Protein AF-V4P2H9-F1 (afdb_monomer)

Nearest PDB structures (foldseek):
  3zcj-assembly2_B  TM=3.020E-01  e=4.595E+00  Helicobacter pylori 26695
  3zcj-assembly4_D  TM=3.492E-01  e=8.710E+00  Helicobacter pylori 26695

pLDDT: mean 81.62, std 15.57, range [45.75, 98.0]

Sequence (150 aa):
MFRKSLLTLSALALFAQPAFAADFNEASTAVWLARTESLVNAVGSDDVTVDNIGSRLKGACKGLTGDIVKYGGHMPDWAKQGQQYFCAAGDDIAARYKNKIICKDLKLAQKALRKADPAKDPQAVADAAGVLLEVTNVMIEGISEADRSC

Radius of gyration: 21.08 Å; Cα contacts (8 Å, |Δi|>4): 162; chains: 1; bounding box: 45×38×81 Å

Foldseek 3Di:
DDDDDDDDPPPDDPPPLPPQVQLDDPQLVVLLLVLLVQQLCLQPDPPDDPVCSLVSLVVSCVLLDDDDNDSPGGDDVLSSLLSNLQSVLSHPVVVCLVVVVNLVSLVSSLVSLVPQDVSRHPPSSNVSSVSSNVSSVVVNVVSCVVPVHD

Solvent-accessible surface area (backbone atoms only — not comparable to full-atom values): 8501 Å² total; per-residue (Å²): 139,90,80,90,79,84,83,82,80,79,78,75,79,77,76,76,67,79,82,63,81,44,46,52,42,76,53,18,45,54,48,49,50,56,44,49,51,42,48,46,55,29,67,71,41,95,82,56,42,91,87,46,34,43,61,37,32,48,60,50,29,62,62,56,69,72,99,73,62,83,44,77,55,56,62,50,66,42,65,56,44,18,56,33,24,42,39,54,26,29,51,59,34,74,64,26,56,78,66,51,46,29,46,55,26,32,53,50,11,42,63,23,31,70,66,60,39,64,90,68,40,61,58,70,57,27,53,50,31,52,53,52,37,50,55,41,48,53,53,46,50,56,48,24,72,75,67,76,62,103

Structure (mmCIF, N/CA/C/O backbone):
data_AF-V4P2H9-F1
#
_entry.id   AF-V4P2H9-F1
#
loop_
_atom_site.group_PDB
_atom_site.id
_atom_site.type_symbol
_atom_site.label_atom_id
_atom_site.label_alt_id
_atom_site.label_comp_id
_atom_site.label_asym_id
_atom_site.label_entity_id
_atom_site.label_seq_id
_atom_site.pdbx_PDB_ins_code
_atom_site.Cartn_x
_atom_site.Cartn_y
_atom_site.Cartn_z
_atom_site.occupancy
_atom_site.B_iso_or_equiv
_atom_site.auth_seq_id
_atom_site.auth_comp_id
_atom_site.auth_asym_id
_atom_site.auth_atom_id
_atom_site.pdbx_PDB_model_num
ATOM 1 N N . MET A 1 1 ? 23.432 20.346 -63.152 1.00 47.81 1 MET A N 1
ATOM 2 C CA . MET A 1 1 ? 24.152 21.038 -62.060 1.00 47.81 1 MET A CA 1
ATOM 3 C C . MET A 1 1 ? 23.622 20.508 -60.736 1.00 47.81 1 MET A C 1
ATOM 5 O O . MET A 1 1 ? 22.450 20.692 -60.448 1.00 47.81 1 MET A O 1
ATOM 9 N N . PHE A 1 2 ? 24.448 19.770 -59.993 1.00 45.75 2 PHE A N 1
ATOM 10 C CA . PHE A 1 2 ? 24.108 19.195 -58.689 1.00 45.75 2 PHE A CA 1
ATOM 11 C C . PHE A 1 2 ? 24.315 20.241 -57.588 1.00 45.75 2 PHE A C 1
ATOM 13 O O . PHE A 1 2 ? 25.389 20.837 -57.520 1.00 45.75 2 PHE A O 1
ATOM 20 N N . ARG A 1 3 ? 23.348 20.415 -56.682 1.00 47.19 3 ARG A N 1
ATOM 21 C CA . ARG A 1 3 ? 23.593 21.064 -55.387 1.00 47.19 3 ARG A CA 1
ATOM 22 C C . ARG A 1 3 ? 23.019 20.202 -54.268 1.00 47.19 3 ARG A C 1
ATOM 24 O O . ARG A 1 3 ? 21.815 20.125 -54.068 1.00 47.19 3 ARG A O 1
ATOM 31 N N . LYS A 1 4 ? 23.945 19.514 -53.600 1.00 48.78 4 LYS A N 1
ATOM 32 C CA . LYS A 1 4 ? 23.782 18.837 -52.316 1.00 48.78 4 LYS A CA 1
ATOM 33 C C . LYS A 1 4 ? 23.602 19.912 -51.241 1.00 48.78 4 LYS A C 1
ATOM 35 O O . LYS A 1 4 ? 24.470 20.775 -51.134 1.00 48.78 4 LYS A O 1
ATOM 40 N N . SER A 1 5 ? 22.544 19.829 -50.443 1.00 53.88 5 SER A N 1
ATOM 41 C CA . SER A 1 5 ? 22.451 20.547 -49.168 1.00 53.88 5 SER A CA 1
ATOM 42 C C . SER A 1 5 ? 22.297 19.531 -48.044 1.00 53.88 5 SER A C 1
ATOM 44 O O . SER A 1 5 ? 21.531 18.576 -48.149 1.00 53.88 5 SER A O 1
ATOM 46 N N . LEU A 1 6 ? 23.149 19.715 -47.043 1.00 55.16 6 LEU A N 1
ATOM 47 C CA . LEU A 1 6 ? 23.530 18.773 -46.003 1.00 55.16 6 LEU A CA 1
ATOM 48 C C . LEU A 1 6 ? 22.414 18.523 -44.983 1.00 55.16 6 LEU A C 1
ATOM 50 O O . LEU A 1 6 ? 21.751 19.446 -44.522 1.00 55.16 6 LEU A O 1
ATOM 54 N N . LEU A 1 7 ? 22.281 17.248 -44.620 1.00 48.47 7 LEU A N 1
ATOM 55 C CA . LEU A 1 7 ? 21.552 16.737 -43.466 1.00 48.47 7 LEU A CA 1
ATOM 56 C C . LEU A 1 7 ? 22.181 17.268 -42.172 1.00 48.47 7 LEU A C 1
ATOM 58 O O . LEU A 1 7 ? 23.328 16.942 -41.864 1.00 48.47 7 LEU A O 1
ATOM 62 N N . THR A 1 8 ? 21.421 18.026 -41.388 1.00 56.22 8 THR A N 1
ATOM 63 C CA . THR A 1 8 ? 21.755 18.304 -39.989 1.00 56.22 8 THR A CA 1
ATOM 64 C C . THR A 1 8 ? 21.223 17.143 -39.148 1.00 56.22 8 THR A C 1
ATOM 66 O O . THR A 1 8 ? 20.037 17.096 -38.829 1.00 56.22 8 THR A O 1
ATOM 69 N N . LEU A 1 9 ? 22.079 16.167 -38.828 1.00 49.81 9 LEU A N 1
ATOM 70 C CA . LEU A 1 9 ? 21.778 15.164 -37.804 1.00 49.81 9 LEU A CA 1
ATOM 71 C C . LEU A 1 9 ? 21.809 15.857 -36.435 1.00 49.81 9 LEU A C 1
ATOM 73 O O . LEU A 1 9 ? 22.878 16.138 -35.895 1.00 49.81 9 LEU A O 1
ATOM 77 N N . SER A 1 10 ? 20.638 16.125 -35.863 1.00 57.09 10 SER A N 1
ATOM 78 C CA . SER A 1 10 ? 20.516 16.398 -34.433 1.00 57.09 10 SER A CA 1
ATOM 79 C C . SER A 1 10 ? 20.827 15.109 -33.675 1.00 57.09 10 SER A C 1
ATOM 81 O O . SER A 1 10 ? 20.018 14.184 -33.641 1.00 57.09 10 SER A O 1
ATOM 83 N N . ALA A 1 11 ? 22.022 15.037 -33.091 1.00 55.94 11 ALA A N 1
ATOM 84 C CA . ALA A 1 11 ? 22.370 14.015 -32.119 1.00 55.94 11 ALA A CA 1
ATOM 85 C C . ALA A 1 11 ? 21.478 14.204 -30.881 1.00 55.94 11 ALA A C 1
ATOM 87 O O . ALA A 1 11 ? 21.725 15.087 -30.060 1.00 55.94 11 ALA A O 1
ATOM 88 N N . LEU A 1 12 ? 20.412 13.404 -30.768 1.00 54.25 12 LEU A N 1
ATOM 89 C CA . LEU A 1 12 ? 19.705 13.236 -29.505 1.00 54.25 12 LEU A CA 1
ATOM 90 C C . LEU A 1 12 ? 20.710 12.691 -28.491 1.00 54.25 12 LEU A C 1
ATOM 92 O O . LEU A 1 12 ? 21.263 11.605 -28.668 1.00 54.25 12 LEU A O 1
ATOM 96 N N . ALA A 1 13 ? 20.958 13.480 -27.450 1.00 50.41 13 ALA A N 1
ATOM 97 C CA . ALA A 1 13 ? 21.712 13.064 -26.288 1.00 50.41 13 ALA A CA 1
ATOM 98 C C . ALA A 1 13 ? 21.062 11.799 -25.713 1.00 50.41 13 ALA A C 1
ATOM 100 O O . ALA A 1 13 ? 19.980 11.844 -25.129 1.00 50.41 13 ALA A O 1
ATOM 101 N N . LEU A 1 14 ? 21.738 10.664 -25.894 1.00 47.75 14 LEU A N 1
ATOM 102 C CA . LEU A 1 14 ? 21.557 9.484 -25.067 1.00 47.75 14 LEU A CA 1
ATOM 103 C C . LEU A 1 14 ? 21.959 9.898 -23.651 1.00 47.75 14 LEU A C 1
ATOM 105 O O . LEU A 1 14 ? 23.128 9.811 -23.277 1.00 47.75 14 LEU A O 1
ATOM 109 N N . PHE A 1 15 ? 21.000 10.384 -22.865 1.00 51.84 15 PHE A N 1
ATOM 110 C CA . PHE A 1 15 ? 21.116 10.294 -21.421 1.00 51.84 15 PHE A CA 1
ATOM 111 C C . PHE A 1 15 ? 21.172 8.801 -21.119 1.00 51.84 15 PHE A C 1
ATOM 113 O O . PHE A 1 15 ? 20.147 8.126 -21.051 1.00 51.84 15 PHE A O 1
ATOM 120 N N . ALA A 1 16 ? 22.391 8.273 -21.015 1.00 51.47 16 ALA A N 1
ATOM 121 C CA . ALA A 1 16 ? 22.649 7.028 -20.328 1.00 51.47 16 ALA A CA 1
ATOM 122 C C . ALA A 1 16 ? 22.199 7.259 -18.886 1.00 51.47 16 ALA A C 1
ATOM 124 O O . ALA A 1 16 ? 22.965 7.730 -18.045 1.00 51.47 16 ALA A O 1
ATOM 125 N N . GLN A 1 17 ? 20.911 7.024 -18.629 1.00 54.84 17 GLN A N 1
ATOM 126 C CA . GLN A 1 17 ? 20.421 6.880 -17.274 1.00 54.84 17 GLN A CA 1
ATOM 127 C C . GLN A 1 17 ? 21.310 5.808 -16.644 1.00 54.84 17 GLN A C 1
ATOM 129 O O . GLN A 1 17 ? 21.534 4.772 -17.285 1.00 54.84 17 GLN A O 1
ATOM 134 N N . PRO A 1 18 ? 21.893 6.061 -15.459 1.00 48.66 18 PRO A N 1
ATOM 135 C CA . PRO A 1 18 ? 22.625 5.025 -14.767 1.00 48.66 18 PRO A CA 1
ATOM 136 C C . PRO A 1 18 ? 21.685 3.831 -14.712 1.00 48.66 18 PRO A C 1
ATOM 138 O O . PRO A 1 18 ? 20.541 3.968 -14.275 1.00 48.66 18 PRO A O 1
ATOM 141 N N . ALA A 1 19 ? 22.148 2.687 -15.205 1.00 50.06 19 ALA A N 1
ATOM 142 C CA . ALA A 1 19 ? 21.509 1.417 -14.938 1.00 50.06 19 ALA A CA 1
ATOM 143 C C . ALA A 1 19 ? 21.689 1.149 -13.438 1.00 50.06 19 ALA A C 1
ATOM 145 O O . ALA A 1 19 ? 22.492 0.315 -13.024 1.00 50.06 19 ALA A O 1
ATOM 146 N N . PHE A 1 20 ? 20.993 1.923 -12.603 1.00 50.88 20 PHE A N 1
ATOM 147 C CA . PHE A 1 20 ? 20.623 1.475 -11.284 1.00 50.88 20 PHE A CA 1
ATOM 148 C C . PHE A 1 20 ? 19.959 0.134 -11.545 1.00 50.88 20 PHE A C 1
ATOM 150 O O . PHE A 1 20 ? 19.049 0.045 -12.372 1.00 50.88 20 PHE A O 1
ATOM 157 N N . ALA A 1 21 ? 20.503 -0.922 -10.945 1.00 51.34 21 ALA A N 1
ATOM 158 C CA . ALA A 1 21 ? 19.814 -2.191 -10.865 1.00 51.34 21 ALA A CA 1
ATOM 159 C C . ALA A 1 21 ? 18.498 -1.882 -10.154 1.00 51.34 21 ALA A C 1
ATOM 161 O O . ALA A 1 21 ? 18.458 -1.806 -8.930 1.00 51.34 21 ALA A O 1
ATOM 162 N N . ALA A 1 22 ? 17.475 -1.536 -10.932 1.00 60.31 22 ALA A N 1
ATOM 163 C CA . ALA A 1 22 ? 16.185 -1.187 -10.404 1.00 60.31 22 ALA A CA 1
ATOM 164 C C . ALA A 1 22 ? 15.733 -2.441 -9.669 1.00 60.31 22 ALA A C 1
ATOM 166 O O . ALA A 1 22 ? 15.635 -3.517 -10.264 1.00 60.31 22 ALA A O 1
ATOM 167 N N . ASP A 1 23 ? 15.514 -2.318 -8.360 1.00 76.50 23 ASP A N 1
ATOM 168 C CA . ASP A 1 23 ? 15.001 -3.432 -7.567 1.00 76.50 23 ASP A CA 1
ATOM 169 C C . ASP A 1 23 ? 13.668 -3.926 -8.149 1.00 76.50 23 ASP A C 1
ATOM 171 O O . ASP A 1 23 ? 13.277 -5.056 -7.896 1.00 76.50 23 ASP A O 1
ATOM 175 N N . PHE A 1 24 ? 13.006 -3.104 -8.968 1.00 85.25 24 PHE A N 1
ATOM 1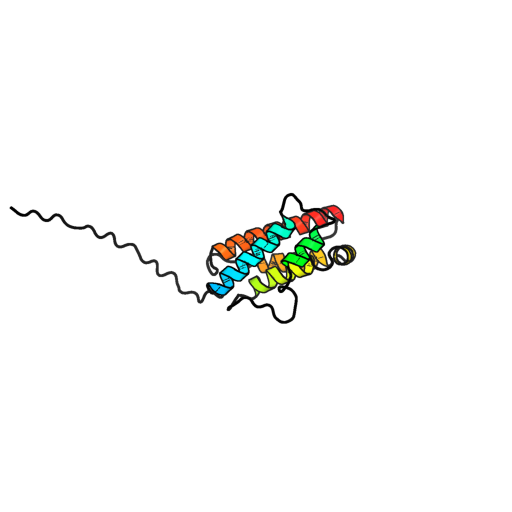76 C CA . PHE A 1 24 ? 11.935 -3.475 -9.875 1.00 85.25 24 PHE A CA 1
ATOM 177 C C . PHE A 1 24 ? 12.435 -3.885 -11.268 1.00 85.25 24 PHE A C 1
ATOM 179 O O . PHE A 1 24 ? 13.113 -3.120 -11.951 1.00 85.25 24 PHE A O 1
ATOM 186 N N . ASN A 1 25 ? 11.984 -5.046 -11.744 1.00 87.56 25 ASN A N 1
ATOM 187 C CA . ASN A 1 25 ? 12.011 -5.384 -13.166 1.00 87.56 25 ASN A CA 1
ATOM 188 C C . ASN A 1 25 ? 10.620 -5.160 -13.787 1.00 87.56 25 ASN A C 1
ATOM 190 O O . ASN A 1 25 ? 9.648 -4.932 -13.073 1.00 87.56 25 ASN A O 1
ATOM 194 N N . GLU A 1 26 ? 10.505 -5.261 -15.113 1.00 87.12 26 GLU A N 1
ATOM 195 C CA . GLU A 1 26 ? 9.240 -5.017 -15.827 1.00 87.12 26 GLU A CA 1
ATOM 196 C C . GLU A 1 26 ? 8.064 -5.840 -15.264 1.00 87.12 26 GLU A C 1
ATOM 198 O O . GLU A 1 26 ? 6.977 -5.310 -15.027 1.00 87.12 26 GLU A O 1
ATOM 203 N N . ALA A 1 27 ? 8.299 -7.122 -14.962 1.00 88.56 27 ALA A N 1
ATOM 204 C CA . ALA A 1 27 ? 7.281 -8.010 -14.412 1.00 88.56 27 ALA A CA 1
ATOM 205 C C . ALA A 1 27 ? 6.839 -7.593 -12.998 1.00 88.56 27 ALA A C 1
ATOM 207 O O . ALA A 1 27 ? 5.639 -7.549 -12.717 1.00 88.56 27 ALA A O 1
ATOM 208 N N . SER A 1 28 ? 7.779 -7.261 -12.107 1.00 89.50 28 SER A N 1
ATOM 209 C CA . SER A 1 28 ? 7.451 -6.841 -10.744 1.00 89.50 28 SER A CA 1
ATOM 210 C C . SER A 1 28 ? 6.855 -5.442 -10.685 1.00 89.50 28 SER A C 1
ATOM 212 O O . SER A 1 28 ? 5.974 -5.210 -9.857 1.00 89.50 28 SER A O 1
ATOM 214 N N . THR A 1 29 ? 7.234 -4.547 -11.601 1.00 91.12 29 THR A N 1
ATOM 215 C CA . THR A 1 29 ? 6.562 -3.259 -11.811 1.00 91.12 29 THR A CA 1
ATOM 216 C C . THR A 1 29 ? 5.100 -3.471 -12.181 1.00 91.12 29 THR A C 1
ATOM 218 O O . THR A 1 29 ? 4.224 -2.953 -11.491 1.00 91.12 29 THR A O 1
ATOM 221 N N . ALA A 1 30 ? 4.815 -4.268 -13.216 1.00 91.56 30 ALA A N 1
ATOM 222 C CA . ALA A 1 30 ? 3.446 -4.500 -13.675 1.00 91.56 30 ALA A CA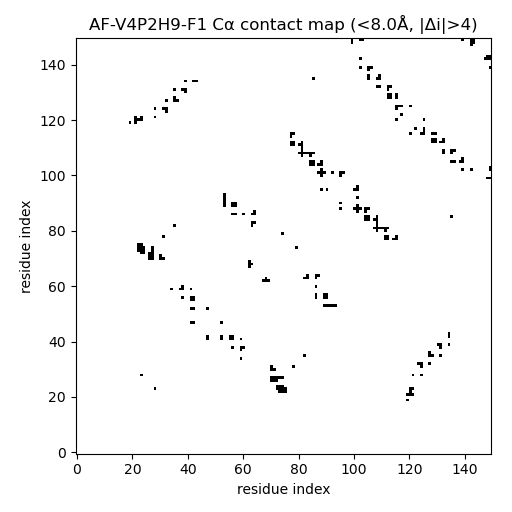 1
ATOM 223 C C . ALA A 1 30 ? 2.563 -5.118 -12.577 1.00 91.56 30 ALA A C 1
ATOM 225 O O . ALA A 1 30 ? 1.449 -4.653 -12.334 1.00 91.56 30 ALA A O 1
ATOM 226 N N . VAL A 1 31 ? 3.078 -6.127 -11.863 1.00 91.62 31 VAL A N 1
ATOM 227 C CA . VAL A 1 31 ? 2.346 -6.769 -10.760 1.00 91.62 31 VAL A CA 1
ATOM 228 C C . VAL A 1 31 ? 2.096 -5.794 -9.611 1.00 91.62 31 VAL A C 1
ATOM 230 O O . VAL A 1 31 ? 1.004 -5.790 -9.043 1.00 91.62 31 VAL A O 1
ATOM 233 N N . TRP A 1 32 ? 3.088 -4.981 -9.246 1.00 92.94 32 TRP A N 1
ATOM 234 C CA . TRP A 1 32 ? 2.934 -4.025 -8.157 1.00 92.94 32 TRP A CA 1
ATOM 235 C C . TRP A 1 32 ? 1.905 -2.947 -8.494 1.00 92.94 32 TRP A C 1
ATOM 237 O O . TRP A 1 32 ? 1.016 -2.704 -7.681 1.00 92.94 32 TRP A O 1
ATOM 247 N N . LEU A 1 33 ? 1.973 -2.375 -9.701 1.00 95.12 33 LEU A N 1
ATOM 248 C CA . LEU A 1 33 ? 1.033 -1.358 -10.177 1.00 95.12 33 LEU A CA 1
ATOM 249 C C . LEU A 1 33 ? -0.404 -1.880 -10.212 1.00 95.12 33 LEU A C 1
ATOM 251 O O . LEU A 1 33 ? -1.277 -1.263 -9.611 1.00 95.12 33 LEU A O 1
ATOM 255 N N . ALA A 1 34 ? -0.636 -3.047 -10.822 1.00 94.00 34 ALA A N 1
ATOM 256 C CA . ALA A 1 34 ? -1.971 -3.644 -10.903 1.00 94.00 34 ALA A CA 1
ATOM 257 C C . ALA A 1 34 ? -2.578 -3.904 -9.513 1.00 94.00 34 ALA A C 1
ATOM 259 O O . ALA A 1 34 ? -3.776 -3.731 -9.288 1.00 94.00 34 ALA A O 1
ATOM 260 N N . ARG A 1 35 ? -1.745 -4.302 -8.546 1.00 92.94 35 ARG A N 1
ATOM 261 C CA . ARG A 1 35 ? -2.181 -4.489 -7.158 1.00 92.94 35 ARG A CA 1
ATOM 262 C C . ARG A 1 35 ? -2.479 -3.169 -6.472 1.00 92.94 35 ARG A C 1
ATOM 264 O O . ARG A 1 35 ? -3.513 -3.062 -5.824 1.00 92.94 35 ARG A O 1
ATOM 271 N N . THR A 1 36 ? -1.610 -2.174 -6.621 1.00 96.12 36 THR A N 1
ATOM 272 C CA . THR A 1 36 ? -1.833 -0.842 -6.055 1.00 96.12 36 THR A CA 1
ATOM 273 C C . THR A 1 36 ? -3.124 -0.233 -6.595 1.00 96.12 36 THR A C 1
ATOM 275 O O . THR A 1 36 ? -3.937 0.236 -5.807 1.00 96.12 36 THR A O 1
ATOM 278 N N . GLU A 1 37 ? -3.371 -0.330 -7.900 1.00 95.69 37 GLU A N 1
ATOM 279 C CA . GLU A 1 37 ? -4.629 0.096 -8.518 1.00 95.69 37 GLU A CA 1
ATOM 280 C C . GLU A 1 37 ? -5.836 -0.641 -7.919 1.00 95.69 37 GLU A C 1
ATOM 282 O O . GLU A 1 37 ? -6.806 -0.010 -7.504 1.00 95.69 37 GLU A O 1
ATOM 287 N N . SER A 1 38 ? -5.765 -1.971 -7.786 1.00 94.50 38 SER A N 1
ATOM 288 C CA . SER A 1 38 ? -6.838 -2.748 -7.154 1.00 94.50 38 SER A CA 1
ATOM 289 C C . SER A 1 38 ? -7.097 -2.339 -5.699 1.00 94.50 38 SER A C 1
ATOM 291 O O . SER A 1 38 ? -8.249 -2.376 -5.269 1.00 94.50 38 SER A O 1
ATOM 293 N N . LEU A 1 39 ? -6.059 -1.985 -4.935 1.00 95.25 39 LEU A N 1
ATOM 294 C CA . LEU A 1 39 ? -6.189 -1.522 -3.549 1.00 95.25 39 LEU A CA 1
ATOM 295 C C . LEU A 1 39 ? -6.820 -0.131 -3.483 1.00 95.25 39 LEU A C 1
ATOM 297 O O . LEU A 1 39 ? -7.731 0.086 -2.687 1.00 95.25 39 LEU A O 1
ATOM 301 N N . VAL A 1 40 ? -6.385 0.788 -4.346 1.00 95.31 40 VAL A N 1
ATOM 302 C CA . VAL A 1 40 ? -6.957 2.136 -4.452 1.00 95.31 40 VAL A CA 1
ATOM 303 C C . VAL A 1 40 ? -8.437 2.054 -4.831 1.00 95.31 40 VAL A C 1
ATOM 305 O O . VAL A 1 40 ? -9.271 2.637 -4.146 1.00 95.31 40 VAL A O 1
ATOM 308 N N . ASN A 1 41 ? -8.796 1.241 -5.827 1.00 93.75 41 ASN A N 1
ATOM 309 C CA . ASN A 1 41 ? -10.188 1.046 -6.254 1.00 93.75 41 ASN A CA 1
ATOM 310 C C . ASN A 1 41 ? -11.063 0.343 -5.200 1.00 93.75 41 ASN A C 1
ATOM 312 O O . ASN A 1 41 ? -12.289 0.473 -5.212 1.00 93.75 41 ASN A O 1
ATOM 316 N N . ALA A 1 42 ? -10.462 -0.416 -4.280 1.00 92.19 42 ALA A N 1
ATOM 317 C CA . ALA A 1 42 ? -11.200 -1.030 -3.181 1.00 92.19 42 ALA A CA 1
ATOM 318 C C . ALA A 1 42 ? -11.667 -0.001 -2.138 1.00 92.19 42 ALA A C 1
ATOM 320 O O . ALA A 1 42 ? -12.662 -0.266 -1.463 1.00 92.19 42 ALA A O 1
ATOM 321 N N . VAL A 1 43 ? -10.976 1.141 -2.026 1.00 90.12 43 VAL A N 1
ATOM 322 C CA . VAL A 1 43 ? -11.235 2.188 -1.019 1.00 90.12 43 VAL A CA 1
ATOM 32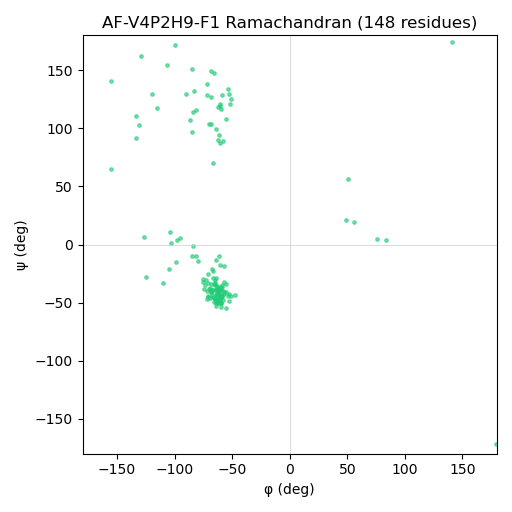3 C C . VAL A 1 43 ? -11.826 3.466 -1.618 1.00 90.12 43 VAL A C 1
ATOM 325 O O . VAL A 1 43 ? -12.623 4.121 -0.958 1.00 90.12 43 VAL A O 1
ATOM 328 N N . GLY A 1 44 ? -11.452 3.826 -2.846 1.00 85.62 44 GLY A N 1
ATOM 329 C CA . GLY A 1 44 ? -11.750 5.128 -3.449 1.00 85.62 44 GLY A CA 1
ATOM 330 C C . GLY A 1 44 ? -12.868 5.152 -4.492 1.00 85.62 44 GLY A C 1
ATOM 331 O O . GLY A 1 44 ? -12.987 6.150 -5.193 1.00 85.62 44 GLY A O 1
ATOM 332 N N . SER A 1 45 ? -13.650 4.082 -4.659 1.00 82.06 45 SER A N 1
ATOM 333 C CA . SER A 1 45 ? -14.775 4.089 -5.603 1.00 82.06 45 SER A CA 1
ATOM 334 C C . SER A 1 45 ? -16.049 4.679 -4.987 1.00 82.06 45 SER A C 1
ATOM 336 O O . SER A 1 45 ? -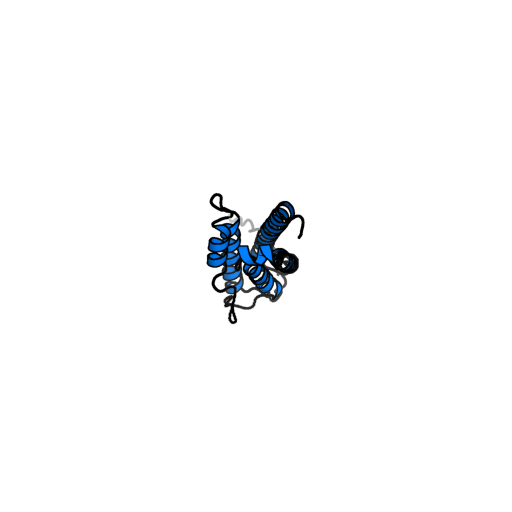16.286 4.556 -3.787 1.00 82.06 45 SER A O 1
ATOM 338 N N . ASP A 1 46 ? -16.904 5.278 -5.821 1.00 83.38 46 ASP A N 1
ATOM 339 C CA . ASP A 1 46 ? -18.136 5.966 -5.386 1.00 83.38 46 ASP A CA 1
ATOM 340 C C . ASP A 1 46 ? -19.144 5.051 -4.660 1.00 83.38 46 ASP A C 1
ATOM 342 O O . ASP A 1 46 ? -20.053 5.523 -3.980 1.00 83.38 46 ASP A O 1
ATOM 346 N N . ASP A 1 47 ? -19.000 3.732 -4.803 1.00 84.56 47 ASP A N 1
ATOM 347 C CA . ASP A 1 47 ? -19.838 2.712 -4.174 1.00 84.56 47 ASP A CA 1
ATOM 348 C C . ASP A 1 47 ? -19.263 2.162 -2.854 1.00 84.56 47 ASP A C 1
ATOM 350 O O . ASP A 1 47 ? -19.818 1.208 -2.297 1.00 84.56 47 ASP A O 1
ATOM 354 N N . VAL A 1 48 ? -18.154 2.710 -2.342 1.00 84.69 48 VAL A N 1
ATOM 355 C CA . VAL A 1 48 ? -17.587 2.283 -1.053 1.00 84.69 48 VAL A CA 1
ATOM 356 C C . VAL A 1 48 ? -18.462 2.754 0.103 1.00 84.69 48 VAL A C 1
ATOM 358 O O . VAL A 1 48 ? -18.788 3.929 0.248 1.00 84.69 48 VAL A O 1
ATOM 361 N N . THR A 1 49 ? -18.805 1.813 0.977 1.00 82.81 49 THR A N 1
ATOM 362 C CA . THR A 1 49 ? -19.535 2.052 2.221 1.00 82.81 49 THR A CA 1
ATOM 363 C C . THR A 1 49 ? -18.805 1.399 3.390 1.00 82.81 49 THR A C 1
ATOM 365 O O . THR A 1 49 ? -17.990 0.490 3.213 1.00 82.81 49 THR A O 1
ATOM 368 N N . VAL A 1 50 ? -19.136 1.817 4.615 1.00 77.19 50 VAL A N 1
ATOM 369 C CA . VAL A 1 50 ? -18.620 1.184 5.844 1.00 77.19 50 VAL A CA 1
ATOM 370 C C . VAL A 1 50 ? -18.925 -0.321 5.869 1.00 77.19 50 VAL A C 1
ATOM 372 O O . VAL A 1 50 ? -18.104 -1.111 6.333 1.00 77.19 50 VAL A O 1
ATOM 375 N N . ASP A 1 51 ? -20.064 -0.728 5.308 1.00 80.56 51 ASP A N 1
ATOM 376 C CA . ASP A 1 51 ? -20.505 -2.123 5.306 1.00 80.56 51 ASP A CA 1
ATOM 377 C C . ASP A 1 51 ? -19.744 -2.993 4.296 1.00 80.56 51 ASP A C 1
ATOM 379 O O . ASP A 1 51 ? -19.580 -4.195 4.515 1.00 80.56 51 ASP A O 1
ATOM 383 N N . ASN A 1 52 ? -19.267 -2.415 3.185 1.00 86.50 52 ASN A N 1
ATOM 384 C CA . ASN A 1 52 ? -18.640 -3.186 2.111 1.00 86.50 52 ASN A CA 1
ATOM 385 C C . ASN A 1 52 ? -17.108 -3.070 2.060 1.00 86.50 52 ASN A C 1
ATOM 387 O O . ASN A 1 52 ? -16.470 -3.991 1.536 1.00 86.50 52 ASN A O 1
ATOM 391 N N . ILE A 1 53 ? -16.507 -2.023 2.641 1.00 85.44 53 ILE A N 1
ATOM 392 C CA . ILE A 1 53 ? -15.070 -1.730 2.516 1.00 85.44 53 ILE A CA 1
ATOM 393 C C . ILE A 1 53 ? -14.186 -2.904 2.953 1.00 85.44 53 ILE A C 1
ATOM 395 O O . ILE A 1 53 ? -13.233 -3.255 2.259 1.00 85.44 53 ILE A O 1
ATOM 399 N N . GLY A 1 54 ? -14.547 -3.596 4.039 1.00 86.12 54 GLY A N 1
ATOM 400 C CA . GLY A 1 54 ? -13.813 -4.776 4.505 1.00 86.12 54 GLY A CA 1
ATOM 401 C C . GLY A 1 54 ? -13.834 -5.931 3.502 1.00 86.12 54 GLY A C 1
ATOM 402 O O . GLY A 1 54 ? -12.812 -6.573 3.268 1.00 86.12 54 GLY A O 1
ATOM 403 N N . SER A 1 55 ? -14.974 -6.179 2.851 1.00 87.94 55 SER A N 1
ATOM 404 C CA . SER A 1 55 ? -15.089 -7.230 1.829 1.00 87.94 55 SER A CA 1
ATOM 405 C C . SER A 1 55 ? -14.318 -6.888 0.549 1.00 87.94 55 SER A C 1
ATOM 407 O O . SER A 1 55 ? -13.661 -7.761 -0.023 1.00 87.94 55 SER A O 1
ATOM 409 N N . ARG A 1 56 ? -14.329 -5.610 0.145 1.00 90.38 56 ARG A N 1
ATOM 410 C CA . ARG A 1 56 ? -13.592 -5.100 -1.019 1.00 90.38 56 ARG A CA 1
ATOM 411 C C . ARG A 1 56 ? -12.089 -5.205 -0.801 1.00 90.38 56 ARG A C 1
ATOM 413 O O . ARG A 1 56 ? -11.392 -5.792 -1.628 1.00 90.38 56 ARG A O 1
ATOM 420 N N . LEU A 1 57 ? -11.605 -4.724 0.347 1.00 90.12 57 LEU A N 1
ATOM 421 C CA . LEU A 1 57 ? -10.198 -4.826 0.726 1.00 90.12 57 LEU A CA 1
ATOM 422 C C . LEU A 1 57 ? -9.754 -6.281 0.845 1.00 90.12 57 LEU A C 1
ATOM 424 O O . LEU A 1 57 ? -8.715 -6.636 0.302 1.00 90.12 57 LEU A O 1
ATOM 428 N N . LYS A 1 58 ? -10.565 -7.161 1.443 1.00 88.38 58 LYS A N 1
ATOM 429 C CA . LYS A 1 58 ? -10.269 -8.601 1.482 1.00 88.38 58 LYS A CA 1
ATOM 430 C C . LYS A 1 58 ? -10.107 -9.205 0.082 1.00 88.38 58 LYS A C 1
ATOM 432 O O . LYS A 1 58 ? -9.227 -10.040 -0.121 1.00 88.38 58 LYS A O 1
ATOM 437 N N . GLY A 1 59 ? -10.935 -8.788 -0.877 1.00 89.06 59 GLY A N 1
ATOM 438 C CA . GLY A 1 59 ? -10.819 -9.186 -2.280 1.00 89.06 59 GLY A CA 1
ATOM 439 C C . GLY A 1 59 ? -9.518 -8.700 -2.922 1.00 89.06 59 GLY A C 1
ATOM 440 O O . GLY A 1 59 ? -8.759 -9.513 -3.451 1.00 89.06 59 GLY A O 1
ATOM 441 N N . ALA A 1 60 ? -9.232 -7.400 -2.816 1.00 91.69 60 ALA A N 1
ATOM 442 C CA . ALA A 1 60 ? -8.031 -6.776 -3.380 1.00 91.69 60 ALA A CA 1
ATOM 443 C C . ALA A 1 60 ? -6.725 -7.279 -2.732 1.00 91.69 60 ALA A C 1
ATOM 445 O O . ALA A 1 60 ? -5.691 -7.382 -3.388 1.00 91.69 60 ALA A O 1
ATOM 446 N N . CYS A 1 61 ? -6.777 -7.660 -1.456 1.00 90.94 61 CYS A N 1
ATOM 447 C CA . CYS A 1 61 ? -5.642 -8.172 -0.693 1.00 90.94 61 CYS A CA 1
ATOM 448 C C . CYS A 1 61 ? -5.382 -9.670 -0.865 1.00 90.94 61 CYS A C 1
ATOM 450 O O . CYS A 1 61 ? -4.431 -10.211 -0.289 1.00 90.94 61 CYS A O 1
ATOM 452 N N . LYS A 1 62 ? -6.196 -10.376 -1.656 1.00 85.94 62 LYS A N 1
ATOM 453 C CA . LYS A 1 62 ? -5.999 -11.806 -1.890 1.00 85.94 62 LYS A CA 1
ATOM 454 C C . LYS A 1 62 ? -4.632 -12.059 -2.535 1.00 85.94 62 LYS A C 1
ATOM 456 O O . LYS A 1 62 ? -4.339 -11.581 -3.626 1.00 85.94 62 LYS A O 1
ATOM 461 N N . GLY A 1 63 ? -3.802 -12.859 -1.866 1.00 76.69 63 GLY A N 1
ATOM 462 C CA . GLY A 1 63 ? -2.445 -13.178 -2.324 1.00 76.69 63 GLY A CA 1
ATOM 463 C C . GLY A 1 63 ? -1.384 -12.134 -1.962 1.00 76.69 63 GLY A C 1
ATOM 464 O O . GLY A 1 63 ? -0.230 -12.307 -2.350 1.00 76.69 63 GLY A O 1
ATOM 465 N N . LEU A 1 64 ? -1.752 -11.089 -1.212 1.00 77.38 64 LEU A N 1
ATOM 466 C CA . LEU A 1 64 ? -0.832 -10.145 -0.565 1.00 77.38 64 LEU A CA 1
ATOM 467 C C . LEU A 1 64 ? -0.597 -10.470 0.915 1.00 77.38 64 LEU A C 1
ATOM 469 O O . LEU A 1 64 ? 0.369 -9.991 1.506 1.00 77.38 64 LEU A O 1
ATOM 473 N N . THR A 1 65 ? -1.443 -11.318 1.495 1.00 64.88 65 THR A N 1
ATOM 474 C CA . THR A 1 65 ? -1.356 -11.805 2.871 1.00 64.88 65 THR A CA 1
ATOM 475 C C . THR A 1 65 ? -1.096 -13.323 2.853 1.00 64.88 65 THR A C 1
ATOM 477 O O . THR A 1 65 ? -1.872 -14.084 2.277 1.00 64.88 65 THR A O 1
ATOM 480 N N . GLY A 1 66 ? 0.046 -13.776 3.394 1.00 59.19 66 GLY A N 1
ATOM 481 C CA . GLY A 1 66 ? 0.456 -15.196 3.437 1.00 59.19 66 GLY A CA 1
ATOM 482 C C . GLY A 1 66 ? 1.957 -15.444 3.200 1.00 59.19 66 GLY A C 1
ATOM 483 O O . GLY A 1 66 ? 2.695 -14.517 2.869 1.00 59.19 66 GLY A O 1
ATOM 484 N N . ASP A 1 67 ? 2.399 -16.703 3.342 1.00 51.75 67 ASP A N 1
ATOM 485 C CA . ASP A 1 67 ? 3.825 -17.104 3.328 1.00 51.75 67 ASP A CA 1
ATOM 486 C C . ASP A 1 67 ? 4.530 -16.931 1.972 1.00 51.75 67 ASP A C 1
ATOM 488 O O . ASP A 1 67 ? 5.757 -16.854 1.910 1.00 51.75 67 ASP A O 1
ATOM 492 N N . ILE A 1 68 ? 3.781 -16.865 0.865 1.00 57.12 68 ILE A N 1
ATOM 493 C CA . ILE A 1 68 ? 4.356 -16.724 -0.479 1.00 57.12 68 ILE A CA 1
ATOM 494 C C . ILE A 1 68 ? 3.607 -15.645 -1.254 1.00 57.12 68 ILE A C 1
ATOM 496 O O . ILE A 1 68 ? 2.643 -15.918 -1.972 1.00 57.12 68 ILE A O 1
ATOM 500 N N . VAL A 1 69 ? 4.102 -14.410 -1.174 1.00 63.78 69 VAL A N 1
ATOM 501 C CA . VAL A 1 69 ? 3.667 -13.344 -2.078 1.00 63.78 69 VAL A CA 1
ATOM 502 C C . VAL A 1 69 ? 4.514 -13.387 -3.347 1.00 63.78 69 VAL A C 1
ATOM 504 O O . VAL A 1 69 ? 5.690 -13.025 -3.351 1.00 63.78 69 VAL A O 1
ATOM 507 N N . LYS A 1 70 ? 3.914 -13.835 -4.454 1.00 69.62 70 LYS A N 1
ATOM 508 C CA . LYS A 1 70 ? 4.575 -13.828 -5.765 1.00 69.62 70 LYS A CA 1
ATOM 509 C C . LYS A 1 70 ? 4.411 -12.458 -6.407 1.00 69.62 70 LYS A C 1
ATOM 511 O O . LYS A 1 70 ? 3.295 -12.074 -6.750 1.00 69.62 70 LYS A O 1
ATOM 516 N N . TYR A 1 71 ? 5.517 -11.745 -6.575 1.00 70.81 71 TYR A N 1
ATOM 517 C CA . TYR A 1 71 ? 5.566 -10.467 -7.288 1.00 70.81 71 TYR A CA 1
ATOM 518 C C . TYR A 1 71 ? 6.147 -10.585 -8.707 1.00 70.81 71 TYR A C 1
ATOM 520 O O . TYR A 1 71 ? 6.267 -9.586 -9.395 1.00 70.81 71 TYR A O 1
ATOM 528 N N . GLY A 1 72 ? 6.508 -11.791 -9.164 1.00 66.81 72 GLY A N 1
ATOM 529 C CA . GLY A 1 72 ? 7.006 -12.011 -10.531 1.00 66.81 72 GLY A CA 1
ATOM 530 C C . GLY A 1 72 ? 8.450 -11.555 -10.789 1.00 66.81 72 GLY A C 1
ATOM 531 O O . GLY A 1 72 ? 8.921 -11.666 -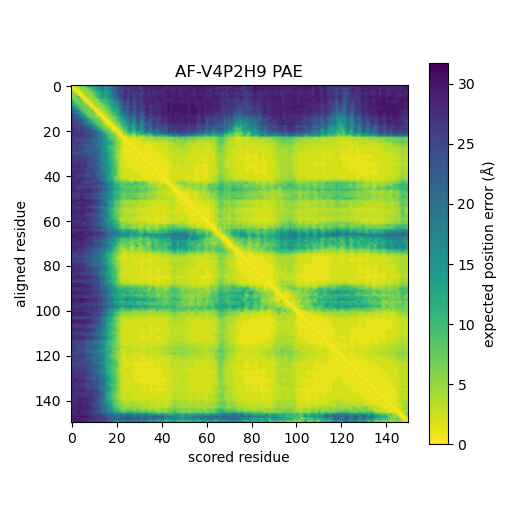11.914 1.00 66.81 72 GLY A O 1
ATOM 532 N N . GLY A 1 73 ? 9.174 -11.087 -9.769 1.00 76.88 73 GLY A N 1
ATOM 533 C CA . GLY A 1 73 ? 10.552 -10.620 -9.901 1.00 76.88 73 GLY A CA 1
ATOM 534 C C . GLY A 1 73 ? 11.132 -10.119 -8.582 1.00 76.88 73 GLY A C 1
ATOM 535 O O . GLY A 1 73 ? 10.513 -10.271 -7.523 1.00 76.88 73 GLY A O 1
ATOM 536 N N . HIS A 1 74 ? 12.317 -9.511 -8.660 1.00 81.00 74 HIS A N 1
ATOM 537 C CA . HIS A 1 74 ? 12.862 -8.733 -7.551 1.00 81.00 74 HIS A CA 1
ATOM 538 C C . HIS A 1 74 ? 11.982 -7.501 -7.307 1.00 81.00 74 HIS A C 1
ATOM 540 O O . HIS A 1 74 ? 11.332 -6.997 -8.222 1.00 81.00 74 HIS A O 1
ATOM 546 N N . MET A 1 75 ? 11.891 -7.089 -6.046 1.00 86.62 75 MET A N 1
ATOM 547 C CA . MET A 1 75 ? 11.149 -5.912 -5.605 1.00 86.62 75 MET A CA 1
ATOM 548 C C . MET A 1 75 ? 11.763 -5.445 -4.285 1.00 86.62 75 MET A C 1
ATOM 550 O O . MET A 1 75 ? 12.081 -6.310 -3.450 1.00 86.62 75 MET A O 1
ATOM 554 N N . PRO A 1 76 ? 11.895 -4.131 -4.050 1.00 89.75 76 PRO A N 1
ATOM 555 C CA . PRO A 1 76 ? 12.436 -3.635 -2.799 1.00 89.75 76 PRO A CA 1
ATOM 556 C C . PRO A 1 76 ? 11.471 -3.926 -1.646 1.00 89.75 76 PRO A C 1
ATOM 558 O O . PRO A 1 76 ? 10.247 -3.962 -1.807 1.00 89.75 76 PRO A O 1
ATOM 561 N N . ASP A 1 77 ? 12.011 -4.133 -0.447 1.00 91.31 77 ASP A N 1
ATOM 562 C CA . ASP A 1 77 ? 11.199 -4.548 0.702 1.00 91.31 77 ASP A CA 1
ATOM 563 C C . ASP A 1 77 ? 10.165 -3.506 1.117 1.00 91.31 77 ASP A C 1
ATOM 565 O O . ASP A 1 77 ? 9.099 -3.871 1.608 1.00 91.31 77 ASP A O 1
ATOM 569 N N . TRP A 1 78 ? 10.433 -2.220 0.876 1.00 94.25 78 TRP A N 1
ATOM 570 C CA . TRP A 1 78 ? 9.468 -1.160 1.156 1.00 94.25 78 TRP A CA 1
ATOM 571 C C . TRP A 1 78 ? 8.174 -1.344 0.354 1.00 94.25 78 TRP A C 1
ATOM 573 O O . TRP A 1 78 ? 7.089 -1.158 0.899 1.00 94.25 78 TRP A O 1
ATOM 583 N N . ALA A 1 79 ? 8.274 -1.775 -0.905 1.00 94.00 79 ALA A N 1
ATOM 584 C CA . ALA A 1 79 ? 7.131 -1.925 -1.796 1.00 94.00 79 ALA A CA 1
ATOM 585 C C . ALA A 1 79 ? 6.262 -3.122 -1.397 1.00 94.00 79 ALA A C 1
ATOM 587 O O . ALA A 1 79 ? 5.033 -3.015 -1.375 1.00 94.00 79 ALA A O 1
ATOM 588 N N . LYS A 1 80 ? 6.902 -4.232 -0.998 1.00 91.81 80 LYS A N 1
ATOM 589 C CA . LYS A 1 80 ? 6.215 -5.409 -0.442 1.00 91.81 80 LYS A CA 1
ATOM 590 C C . LYS A 1 80 ? 5.519 -5.059 0.872 1.00 91.81 80 LYS A C 1
ATOM 592 O O . LYS A 1 80 ? 4.336 -5.337 1.037 1.00 91.81 80 LYS A O 1
ATOM 597 N N . GLN A 1 81 ? 6.254 -4.422 1.785 1.00 93.25 81 GLN A N 1
ATOM 598 C CA . GLN A 1 81 ? 5.761 -4.049 3.109 1.00 93.25 81 GLN A CA 1
ATOM 599 C C . GLN A 1 81 ? 4.617 -3.038 3.030 1.00 93.25 81 GLN A C 1
ATOM 601 O O . GLN A 1 81 ? 3.656 -3.168 3.778 1.00 93.25 81 GLN A O 1
ATOM 606 N N . GLY A 1 82 ? 4.681 -2.068 2.114 1.00 94.94 82 GLY A N 1
ATOM 607 C CA . GLY A 1 82 ? 3.618 -1.082 1.911 1.00 94.94 82 GLY A CA 1
ATOM 608 C C . GLY A 1 82 ? 2.266 -1.741 1.642 1.00 94.94 82 GLY A C 1
ATOM 609 O O . GLY A 1 82 ? 1.318 -1.516 2.390 1.00 94.94 82 GLY A O 1
ATOM 610 N N . GLN A 1 83 ? 2.198 -2.625 0.639 1.00 94.50 83 GLN A N 1
ATOM 611 C CA . GLN A 1 83 ? 0.967 -3.357 0.312 1.00 94.50 83 GLN A CA 1
ATOM 612 C C . GLN A 1 83 ? 0.572 -4.357 1.411 1.00 94.50 83 GLN A C 1
ATOM 614 O O . GLN A 1 83 ? -0.607 -4.475 1.734 1.00 94.50 83 GLN A O 1
ATOM 619 N N . GLN A 1 84 ? 1.537 -5.048 2.029 1.00 92.56 84 GLN A N 1
ATOM 620 C CA . GLN A 1 84 ? 1.268 -6.005 3.110 1.00 92.56 84 GLN A CA 1
ATOM 621 C C . GLN A 1 84 ? 0.661 -5.344 4.348 1.00 92.56 84 GLN A C 1
ATOM 623 O O . GLN A 1 84 ? -0.338 -5.837 4.865 1.00 92.56 84 GLN A O 1
ATOM 628 N N . TYR A 1 85 ? 1.233 -4.237 4.824 1.00 93.81 85 TYR A N 1
ATOM 629 C CA . TYR A 1 85 ? 0.708 -3.517 5.983 1.00 93.81 85 TYR A CA 1
ATOM 630 C C . TYR A 1 85 ? -0.629 -2.846 5.677 1.00 93.81 85 TYR A C 1
ATOM 632 O O . TYR A 1 85 ? -1.528 -2.879 6.514 1.00 93.81 85 TYR A O 1
ATOM 640 N N . PHE A 1 86 ? -0.800 -2.314 4.464 1.00 94.31 86 PHE A N 1
ATOM 641 C CA . PHE A 1 86 ? -2.092 -1.792 4.028 1.00 94.31 86 PHE A CA 1
ATOM 642 C C . PHE A 1 86 ? -3.166 -2.888 4.059 1.00 94.31 86 PHE A C 1
ATOM 644 O O . PHE A 1 86 ? -4.242 -2.712 4.624 1.00 94.31 86 PHE A O 1
ATOM 651 N N . CYS A 1 87 ? -2.842 -4.072 3.541 1.00 92.19 87 CYS A N 1
ATOM 652 C CA . CYS A 1 87 ? -3.742 -5.215 3.585 1.00 92.19 87 CYS A CA 1
ATOM 653 C C . CYS A 1 87 ? -3.972 -5.769 4.990 1.00 92.19 87 CYS A C 1
ATOM 655 O O . CYS A 1 87 ? -5.078 -6.210 5.289 1.00 92.19 87 CYS A O 1
ATOM 657 N N . ALA A 1 88 ? -2.968 -5.721 5.866 1.00 89.50 88 ALA A N 1
ATOM 658 C CA . ALA A 1 88 ? -3.132 -6.085 7.268 1.00 89.50 88 ALA A CA 1
ATOM 659 C C . ALA A 1 88 ? -4.129 -5.154 7.971 1.00 89.50 88 ALA A C 1
ATOM 661 O O . ALA A 1 88 ? -4.950 -5.630 8.745 1.00 89.50 88 ALA A O 1
ATOM 662 N N . ALA A 1 89 ? -4.127 -3.856 7.653 1.00 87.31 89 ALA A N 1
ATOM 663 C CA . ALA A 1 89 ? -5.123 -2.922 8.172 1.00 87.31 89 ALA A CA 1
ATOM 664 C C . ALA A 1 89 ? -6.555 -3.254 7.704 1.00 87.31 89 ALA A C 1
ATOM 666 O O . ALA A 1 89 ? -7.506 -3.067 8.461 1.00 87.31 89 ALA A O 1
ATOM 667 N N . GLY A 1 90 ? -6.699 -3.759 6.473 1.00 83.56 90 GLY A N 1
ATOM 668 C CA . GLY A 1 90 ? -7.972 -4.175 5.876 1.00 83.56 90 GLY A CA 1
ATOM 669 C C . GLY A 1 90 ? -8.466 -5.572 6.280 1.00 83.56 90 GLY A C 1
ATOM 670 O O . GLY A 1 90 ? -9.601 -5.938 5.971 1.00 83.56 90 GLY A O 1
ATOM 671 N N . ASP A 1 91 ? -7.63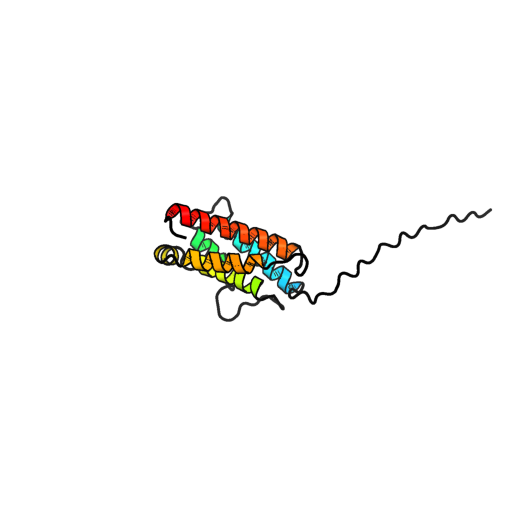7 -6.369 6.949 1.00 80.25 91 ASP A N 1
ATOM 672 C CA . ASP A 1 91 ? -7.991 -7.716 7.390 1.00 80.25 91 ASP A CA 1
ATOM 673 C C . ASP A 1 91 ? -8.799 -7.659 8.692 1.00 80.25 91 ASP A C 1
ATOM 675 O O . ASP A 1 91 ? -8.300 -7.211 9.720 1.00 80.25 91 ASP A O 1
ATOM 679 N N . ASP A 1 92 ? -10.055 -8.103 8.645 1.00 75.69 92 ASP A N 1
ATOM 680 C CA . ASP A 1 92 ? -11.003 -8.008 9.764 1.00 75.69 92 ASP A CA 1
ATOM 681 C C . ASP A 1 92 ? -11.083 -6.584 10.360 1.00 75.69 92 ASP A C 1
ATOM 683 O O . ASP A 1 92 ? -10.864 -6.353 11.553 1.00 75.69 92 ASP A O 1
ATOM 687 N N . ILE A 1 93 ? -11.390 -5.603 9.498 1.00 75.19 93 ILE A N 1
ATOM 688 C CA . ILE A 1 93 ? -11.503 -4.175 9.858 1.00 75.19 93 ILE A CA 1
ATOM 689 C C . ILE A 1 93 ? -12.349 -3.974 11.114 1.00 75.19 93 ILE A C 1
ATOM 691 O O . ILE A 1 93 ? -11.957 -3.214 11.995 1.00 75.19 93 ILE A O 1
ATOM 695 N N . ALA A 1 94 ? -13.478 -4.676 11.239 1.00 70.00 94 ALA A N 1
ATOM 696 C CA . ALA A 1 94 ? -14.369 -4.537 12.385 1.00 70.00 94 ALA A CA 1
ATOM 697 C C . ALA A 1 94 ? -13.695 -4.953 13.706 1.00 70.00 94 ALA A C 1
ATOM 699 O O . ALA A 1 94 ? -13.830 -4.249 14.713 1.00 70.00 94 ALA A O 1
ATOM 700 N N . ALA A 1 95 ? -12.951 -6.066 13.729 1.00 71.19 95 ALA A N 1
ATOM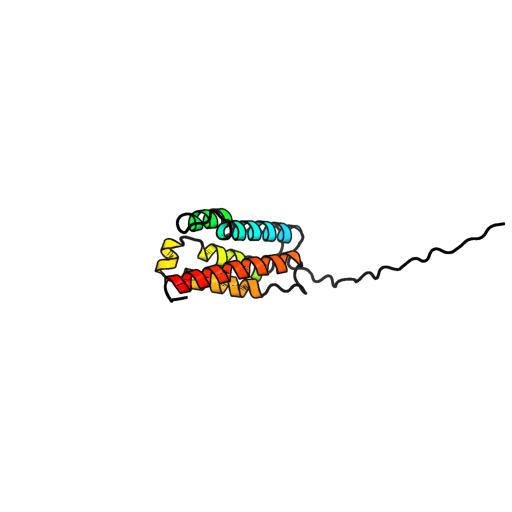 701 C CA . ALA A 1 95 ? -12.215 -6.481 14.922 1.00 71.19 95 ALA A CA 1
ATOM 702 C C . ALA A 1 95 ? -10.966 -5.621 15.169 1.00 71.19 95 ALA A C 1
ATOM 704 O O . ALA A 1 95 ? -10.659 -5.295 16.319 1.00 71.19 95 ALA A O 1
ATOM 705 N N . ARG A 1 96 ? -10.241 -5.220 14.119 1.00 71.81 96 ARG A N 1
ATOM 706 C CA . ARG A 1 96 ? -9.025 -4.399 14.254 1.00 71.81 96 ARG A CA 1
ATOM 707 C C . ARG A 1 96 ? -9.312 -2.965 14.665 1.00 71.81 96 ARG A C 1
ATOM 709 O O . ARG A 1 96 ? -8.511 -2.401 15.412 1.00 71.81 96 ARG A O 1
ATOM 716 N N . TYR A 1 97 ? -10.441 -2.409 14.231 1.00 69.94 97 TYR A N 1
ATOM 717 C CA . TYR A 1 97 ? -10.930 -1.105 14.670 1.00 69.94 97 TYR A CA 1
ATOM 718 C C . TYR A 1 97 ? -11.150 -1.098 16.185 1.00 69.94 97 TYR A C 1
ATOM 720 O O . TYR A 1 97 ? -10.554 -0.288 16.887 1.00 69.94 97 TYR A O 1
ATOM 728 N N . LYS A 1 98 ? -11.872 -2.095 16.721 1.00 72.44 98 LYS A N 1
ATOM 729 C CA . LYS A 1 98 ? -12.096 -2.245 18.174 1.00 72.44 98 LYS A CA 1
ATOM 730 C C . LYS A 1 98 ? -10.801 -2.331 18.988 1.00 72.44 98 LYS A C 1
ATOM 732 O O . LYS A 1 98 ? -10.765 -1.888 20.130 1.00 72.44 98 LYS A O 1
ATOM 737 N N . ASN A 1 99 ? -9.746 -2.900 18.405 1.00 72.88 99 ASN A N 1
ATOM 738 C CA . ASN A 1 99 ? -8.456 -3.096 19.067 1.00 72.88 99 ASN A CA 1
ATOM 739 C C . ASN A 1 99 ? -7.418 -2.007 18.741 1.00 72.88 99 ASN A C 1
ATOM 741 O O . ASN A 1 99 ? -6.268 -2.127 19.164 1.00 72.88 99 ASN A O 1
ATOM 745 N N . LYS A 1 100 ? -7.783 -0.966 17.974 1.00 76.50 100 LYS A N 1
ATOM 746 C CA . LYS A 1 100 ? -6.885 0.120 17.521 1.00 76.50 100 LYS A CA 1
ATOM 747 C C . LYS A 1 100 ? -5.641 -0.358 16.754 1.00 76.50 100 LYS A C 1
ATOM 749 O O . LYS A 1 100 ? -4.660 0.368 16.604 1.00 76.50 100 LYS A O 1
ATOM 754 N N . ILE A 1 101 ? -5.676 -1.588 16.239 1.00 83.31 101 ILE A N 1
ATOM 755 C CA . ILE A 1 101 ? -4.568 -2.204 15.493 1.00 83.31 101 ILE A CA 1
ATOM 756 C C . ILE A 1 101 ? -4.494 -1.609 14.084 1.00 83.31 101 ILE A C 1
ATOM 758 O O . ILE A 1 101 ? -3.404 -1.407 13.553 1.00 83.31 101 ILE A O 1
ATOM 762 N N . ILE A 1 102 ? -5.650 -1.241 13.525 1.00 86.50 102 ILE A N 1
ATOM 763 C CA . ILE A 1 102 ? -5.772 -0.673 12.181 1.00 86.50 102 ILE A CA 1
ATOM 764 C C . ILE A 1 102 ? -4.862 0.552 11.976 1.00 86.50 102 ILE A C 1
ATOM 766 O O . ILE A 1 102 ? -4.123 0.615 10.998 1.00 86.50 102 ILE A O 1
ATOM 770 N N . CYS A 1 103 ? -4.805 1.471 12.947 1.00 88.31 103 CYS A N 1
ATOM 771 C CA . CYS A 1 103 ? -3.953 2.660 12.883 1.00 88.31 103 CYS A CA 1
ATOM 772 C C . CYS A 1 103 ? -2.462 2.308 12.855 1.00 88.31 103 CYS A C 1
ATOM 774 O O . CYS A 1 103 ? -1.674 2.960 12.170 1.00 88.31 103 CYS A O 1
ATOM 776 N N . LYS A 1 104 ? -2.051 1.286 13.618 1.00 91.62 104 LYS A N 1
ATOM 777 C CA . LYS A 1 104 ? -0.656 0.837 13.661 1.00 91.62 104 LYS A CA 1
ATOM 778 C C . LYS A 1 104 ? -0.231 0.301 12.297 1.00 91.62 104 LYS A C 1
ATOM 780 O O . LYS A 1 104 ? 0.829 0.687 11.809 1.00 91.62 104 LYS A O 1
ATOM 785 N N . ASP A 1 105 ? -1.057 -0.539 11.686 1.00 92.62 105 ASP A N 1
ATOM 786 C CA . ASP A 1 105 ? -0.759 -1.134 10.384 1.00 92.62 105 ASP A CA 1
ATOM 787 C C . ASP A 1 105 ? -0.760 -0.078 9.271 1.00 92.62 105 ASP A C 1
ATOM 789 O O . ASP A 1 105 ? 0.192 -0.016 8.494 1.00 92.62 105 ASP A O 1
ATOM 793 N N . LEU A 1 106 ? -1.732 0.842 9.257 1.00 93.62 106 LEU A N 1
ATOM 794 C CA . LEU A 1 106 ? -1.738 1.957 8.302 1.00 93.62 106 LEU A CA 1
ATOM 795 C C . LEU A 1 106 ? -0.508 2.865 8.465 1.00 93.62 106 LEU A C 1
ATOM 797 O O . LEU A 1 106 ? 0.101 3.255 7.473 1.00 93.62 106 LEU A O 1
ATOM 801 N N . LYS A 1 107 ? -0.055 3.151 9.695 1.00 95.31 107 LYS A N 1
ATOM 802 C CA . LYS A 1 107 ? 1.192 3.913 9.930 1.00 95.31 107 LYS A CA 1
ATOM 803 C C . LYS A 1 107 ? 2.439 3.162 9.446 1.00 95.31 107 LYS A C 1
ATOM 805 O O . LYS A 1 107 ? 3.384 3.786 8.959 1.00 95.31 107 LYS A O 1
ATOM 810 N N . LEU A 1 108 ? 2.466 1.833 9.559 1.00 95.75 108 LEU A N 1
ATOM 811 C CA . LEU A 1 108 ? 3.548 1.013 9.005 1.00 95.75 108 LEU A CA 1
ATOM 812 C C . LEU A 1 108 ? 3.531 1.021 7.471 1.00 95.75 108 LEU A C 1
ATOM 814 O O . LEU A 1 108 ? 4.593 1.182 6.864 1.00 95.75 108 LEU A O 1
ATOM 818 N N . ALA A 1 109 ? 2.348 0.939 6.856 1.00 96.56 109 ALA A N 1
ATOM 819 C CA . ALA A 1 109 ? 2.172 1.095 5.413 1.00 96.56 109 ALA A CA 1
ATOM 820 C C . ALA A 1 109 ? 2.663 2.473 4.947 1.00 96.56 109 ALA A C 1
ATOM 822 O O . ALA A 1 109 ? 3.529 2.558 4.078 1.00 96.56 109 ALA A O 1
ATOM 823 N N . GLN A 1 110 ? 2.215 3.543 5.611 1.00 97.69 110 GLN A N 1
ATOM 824 C CA . GLN A 1 110 ? 2.633 4.924 5.361 1.00 97.69 110 GLN A CA 1
ATOM 825 C C . GLN A 1 110 ? 4.163 5.067 5.400 1.00 97.69 110 GLN A C 1
ATOM 827 O O . GLN A 1 110 ? 4.776 5.620 4.485 1.00 97.69 110 GLN A O 1
ATOM 832 N N . LYS A 1 111 ? 4.809 4.530 6.446 1.00 97.88 111 LYS A N 1
ATOM 833 C CA . LYS A 1 111 ? 6.271 4.564 6.605 1.00 97.88 111 LYS A CA 1
ATOM 834 C C . LYS A 1 111 ? 6.999 3.818 5.485 1.00 97.88 111 LYS A C 1
ATOM 836 O O . LYS A 1 111 ? 8.089 4.237 5.098 1.00 97.88 111 LYS A O 1
ATOM 841 N N . ALA A 1 112 ? 6.444 2.709 5.006 1.00 97.19 112 ALA A N 1
ATOM 842 C CA . ALA A 1 112 ? 7.024 1.946 3.911 1.00 97.19 112 ALA A CA 1
ATOM 843 C C . ALA A 1 112 ? 6.872 2.685 2.571 1.00 97.19 112 ALA A C 1
ATOM 845 O O . ALA A 1 112 ? 7.860 2.848 1.864 1.00 97.19 112 ALA A O 1
ATOM 846 N N . LEU A 1 113 ? 5.678 3.201 2.266 1.00 97.62 113 LEU A N 1
ATOM 847 C CA . LEU A 1 113 ? 5.375 3.886 1.002 1.00 97.62 113 LEU A CA 1
ATOM 848 C C . LEU A 1 113 ? 6.161 5.191 0.822 1.00 97.62 113 LEU A C 1
ATOM 850 O O . LEU A 1 113 ? 6.598 5.492 -0.282 1.00 97.62 113 LEU A O 1
ATOM 854 N N . ARG A 1 114 ? 6.452 5.916 1.911 1.00 97.81 114 ARG A N 1
ATOM 855 C CA . ARG A 1 114 ? 7.318 7.115 1.893 1.00 97.81 114 ARG A CA 1
ATOM 856 C C . ARG A 1 114 ? 8.761 6.861 1.441 1.00 97.81 114 ARG A C 1
ATOM 858 O O . ARG A 1 114 ? 9.511 7.818 1.283 1.00 97.81 114 ARG A O 1
ATOM 865 N N . LYS A 1 115 ? 9.182 5.601 1.301 1.00 96.75 115 LYS A N 1
ATOM 866 C CA . LYS A 1 115 ? 10.520 5.250 0.805 1.00 96.75 115 LYS A CA 1
ATOM 867 C C . LYS A 1 115 ? 10.611 5.212 -0.720 1.00 96.75 115 LYS A C 1
ATOM 869 O O . LYS A 1 115 ? 11.729 5.090 -1.208 1.00 96.75 115 LYS A O 1
ATOM 874 N N . ALA A 1 116 ? 9.484 5.288 -1.430 1.00 95.44 116 ALA A N 1
ATOM 875 C CA . ALA A 1 116 ? 9.485 5.400 -2.881 1.00 95.44 116 ALA A CA 1
ATOM 876 C C . ALA A 1 116 ? 10.247 6.665 -3.304 1.00 95.44 116 ALA A C 1
ATOM 878 O O . ALA A 1 116 ? 9.989 7.754 -2.786 1.00 95.44 116 ALA A O 1
ATOM 879 N N . ASP A 1 117 ? 11.198 6.513 -4.218 1.00 93.56 117 ASP A N 1
ATOM 880 C CA . ASP A 1 117 ? 12.109 7.570 -4.646 1.00 93.56 117 ASP A CA 1
ATOM 881 C C . ASP A 1 117 ? 12.173 7.577 -6.181 1.00 93.56 117 ASP A C 1
ATOM 883 O O . ASP A 1 117 ? 12.751 6.658 -6.759 1.00 93.56 117 ASP A O 1
ATOM 887 N N . PRO A 1 118 ? 11.629 8.593 -6.878 1.00 91.31 118 PRO A N 1
ATOM 888 C CA . PRO A 1 118 ? 11.630 8.635 -8.343 1.00 91.31 118 PRO A CA 1
ATOM 889 C C . PRO A 1 118 ? 13.041 8.720 -8.950 1.00 91.31 118 PRO A C 1
ATOM 891 O O . PRO A 1 118 ? 13.208 8.505 -10.148 1.00 91.31 118 PRO A O 1
ATOM 894 N N . ALA A 1 119 ? 14.075 9.009 -8.147 1.00 89.88 119 ALA A N 1
ATOM 895 C CA . ALA A 1 119 ? 15.464 8.929 -8.594 1.00 89.88 119 ALA A CA 1
ATOM 896 C C . ALA A 1 119 ? 16.019 7.490 -8.607 1.00 89.88 119 ALA A C 1
ATOM 898 O O . ALA A 1 119 ? 17.086 7.262 -9.177 1.00 89.88 119 ALA A O 1
ATOM 899 N N . LYS A 1 120 ? 15.338 6.532 -7.960 1.00 88.88 120 LYS A N 1
ATOM 900 C CA . LYS A 1 120 ? 15.785 5.134 -7.790 1.00 88.88 120 LYS A CA 1
ATOM 901 C C . LYS A 1 120 ? 14.776 4.099 -8.282 1.00 88.88 120 LYS A C 1
ATOM 903 O O . LYS A 1 120 ? 15.175 3.006 -8.675 1.00 88.88 120 LYS A O 1
ATOM 908 N N . ASP A 1 121 ? 13.495 4.437 -8.256 1.00 90.56 121 ASP A N 1
ATOM 909 C CA . ASP A 1 121 ? 12.381 3.582 -8.638 1.00 90.56 121 ASP A CA 1
ATOM 910 C C . ASP A 1 121 ? 11.800 4.024 -9.993 1.00 90.56 121 ASP A C 1
ATOM 912 O O . ASP A 1 121 ? 11.889 5.202 -10.352 1.00 90.56 121 ASP A O 1
ATOM 916 N N . PRO A 1 122 ? 11.155 3.121 -10.758 1.00 92.69 122 PRO A N 1
ATOM 917 C CA . PRO A 1 122 ? 10.400 3.522 -11.941 1.00 92.69 122 PRO A CA 1
ATOM 918 C C . PRO A 1 122 ? 9.371 4.605 -11.591 1.00 92.69 122 PRO A C 1
ATOM 920 O O . PRO A 1 122 ? 8.615 4.440 -10.634 1.00 92.69 122 PRO A O 1
ATOM 923 N N . GLN A 1 123 ? 9.286 5.674 -12.390 1.00 93.94 123 GLN A N 1
ATOM 924 C CA . GLN A 1 123 ? 8.404 6.817 -12.100 1.00 93.94 123 GLN A CA 1
ATOM 925 C C . GLN A 1 123 ? 6.958 6.388 -11.802 1.00 93.94 123 GLN A C 1
ATOM 927 O O . GLN A 1 123 ? 6.389 6.802 -10.800 1.00 93.94 123 GLN A O 1
ATOM 932 N N . ALA A 1 124 ? 6.403 5.469 -12.600 1.00 94.69 124 ALA A N 1
ATOM 933 C CA . ALA A 1 124 ? 5.052 4.950 -12.390 1.00 94.69 124 ALA A CA 1
ATOM 934 C C . ALA A 1 124 ? 4.865 4.278 -11.016 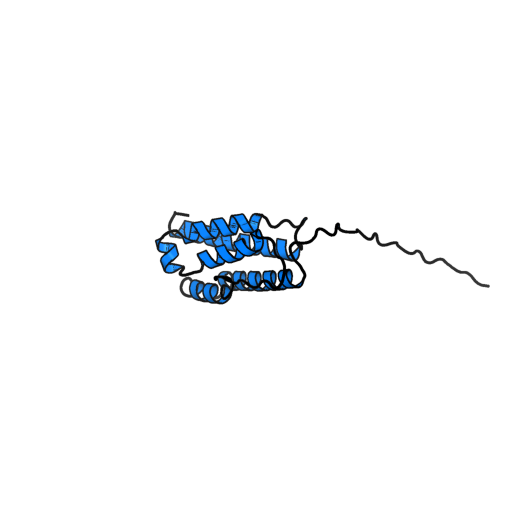1.00 94.69 124 ALA A C 1
ATOM 936 O O . ALA A 1 124 ? 3.794 4.377 -10.421 1.00 94.69 124 ALA A O 1
ATOM 937 N N . VAL A 1 125 ? 5.896 3.601 -10.497 1.00 95.00 125 VAL A N 1
ATOM 938 C CA . VAL A 1 125 ? 5.873 2.999 -9.155 1.00 95.00 125 VAL A CA 1
ATOM 939 C C . VAL A 1 125 ? 5.872 4.086 -8.087 1.00 95.00 125 VAL A C 1
ATOM 941 O O . VAL A 1 125 ? 5.078 4.003 -7.153 1.00 95.00 125 VAL A O 1
ATOM 944 N N . ALA A 1 126 ? 6.728 5.103 -8.222 1.00 95.50 126 ALA A N 1
ATOM 945 C CA . ALA A 1 126 ? 6.780 6.217 -7.279 1.00 95.50 126 ALA A CA 1
ATOM 946 C C . ALA A 1 126 ? 5.447 6.987 -7.236 1.00 95.50 126 ALA A C 1
ATOM 948 O O . ALA A 1 126 ? 4.925 7.250 -6.152 1.00 95.50 126 ALA A O 1
ATOM 949 N N . ASP A 1 127 ? 4.849 7.254 -8.399 1.00 97.00 127 ASP A N 1
ATOM 950 C CA . ASP A 1 127 ? 3.554 7.931 -8.511 1.00 97.00 127 ASP A CA 1
ATOM 951 C C . ASP A 1 127 ? 2.439 7.117 -7.845 1.00 97.00 127 ASP A C 1
ATOM 953 O O . ASP A 1 127 ? 1.716 7.618 -6.982 1.00 97.00 127 ASP A O 1
ATOM 957 N N . ALA A 1 128 ? 2.327 5.828 -8.177 1.00 97.50 128 ALA A N 1
ATOM 958 C CA . ALA A 1 128 ? 1.320 4.958 -7.577 1.00 97.50 128 ALA A CA 1
ATOM 959 C C . ALA A 1 128 ? 1.563 4.723 -6.071 1.00 97.50 128 ALA A C 1
ATOM 961 O O . ALA A 1 128 ? 0.602 4.558 -5.317 1.00 97.50 128 ALA A O 1
ATOM 962 N N . ALA A 1 129 ? 2.813 4.770 -5.595 1.00 97.75 129 ALA A N 1
ATOM 963 C CA . ALA A 1 129 ? 3.116 4.746 -4.161 1.00 97.75 129 ALA A CA 1
ATOM 964 C C . ALA A 1 129 ? 2.608 6.010 -3.469 1.00 97.75 129 ALA A C 1
ATOM 966 O O . ALA A 1 129 ? 2.060 5.912 -2.372 1.00 97.75 129 ALA A O 1
ATOM 967 N N . GLY A 1 130 ? 2.729 7.166 -4.128 1.00 97.94 130 GLY A N 1
ATOM 968 C CA . GLY A 1 130 ? 2.128 8.423 -3.691 1.00 97.94 130 GLY A CA 1
ATOM 969 C C . GLY A 1 130 ? 0.605 8.336 -3.575 1.00 97.94 130 GLY A C 1
ATOM 970 O O . GLY A 1 130 ? 0.050 8.730 -2.553 1.00 97.94 130 GLY A O 1
ATOM 971 N N . VAL A 1 131 ? -0.071 7.739 -4.561 1.00 98.00 131 VAL A N 1
ATOM 972 C CA . VAL A 1 131 ? -1.533 7.545 -4.515 1.00 98.00 131 VAL A CA 1
ATOM 973 C C . VAL A 1 131 ? -1.941 6.625 -3.362 1.00 98.00 131 VAL A C 1
ATOM 975 O O . VAL A 1 131 ? -2.835 6.961 -2.587 1.00 98.00 131 VAL A O 1
ATOM 978 N N . LEU A 1 132 ? -1.277 5.477 -3.195 1.00 97.25 132 LEU A N 1
ATOM 979 C CA . LEU A 1 132 ? -1.594 4.557 -2.097 1.00 97.25 132 LEU A CA 1
ATOM 980 C C . LEU A 1 132 ? -1.277 5.166 -0.723 1.00 97.25 132 LEU A C 1
ATOM 982 O O . LEU A 1 132 ? -1.988 4.907 0.250 1.00 97.25 132 LEU A O 1
ATOM 986 N N . LEU A 1 133 ? -0.225 5.984 -0.637 1.00 97.75 133 LEU A N 1
ATOM 987 C CA . LEU A 1 133 ? 0.110 6.751 0.558 1.00 97.75 133 LEU A CA 1
ATOM 988 C C . LEU A 1 133 ? -1.014 7.731 0.907 1.00 97.75 133 LEU A C 1
ATOM 990 O O . LEU A 1 133 ? -1.383 7.821 2.074 1.00 97.75 133 LEU A O 1
ATOM 994 N N . GLU A 1 134 ? -1.581 8.413 -0.085 1.00 96.75 134 GLU A N 1
ATOM 995 C CA . GLU A 1 134 ? -2.690 9.339 0.131 1.00 96.75 134 GLU A CA 1
ATOM 996 C C . GLU A 1 134 ? -3.947 8.620 0.623 1.00 96.75 134 GLU A C 1
ATOM 998 O O . GLU A 1 134 ? -4.512 8.997 1.648 1.00 96.75 134 GLU A O 1
ATOM 1003 N N . VAL A 1 135 ? -4.317 7.503 -0.010 1.00 94.88 135 VAL A N 1
ATOM 1004 C CA . VAL A 1 135 ? -5.419 6.651 0.470 1.00 94.88 135 VAL A CA 1
ATOM 1005 C C . VAL A 1 135 ? -5.170 6.187 1.910 1.00 94.88 135 VAL A C 1
ATOM 1007 O O . VAL A 1 135 ? -6.075 6.205 2.742 1.00 94.88 135 VAL A O 1
ATOM 1010 N N . THR A 1 136 ? -3.929 5.816 2.236 1.00 95.00 136 THR A N 1
ATOM 1011 C CA . THR A 1 136 ? -3.539 5.437 3.602 1.00 95.00 136 THR A CA 1
ATOM 1012 C C . THR A 1 136 ? -3.742 6.592 4.588 1.00 95.00 136 THR A C 1
ATOM 1014 O O . THR A 1 136 ? -4.234 6.359 5.692 1.00 95.00 136 THR A O 1
ATOM 1017 N N . ASN A 1 137 ? -3.391 7.827 4.211 1.00 94.56 137 ASN A N 1
ATOM 1018 C CA . ASN A 1 137 ? -3.586 9.014 5.050 1.00 94.56 137 ASN A CA 1
ATOM 1019 C C . ASN A 1 137 ? -5.074 9.275 5.299 1.00 94.56 137 ASN A C 1
ATOM 1021 O O . ASN A 1 137 ? -5.469 9.393 6.455 1.00 94.56 137 ASN A O 1
ATOM 1025 N N . VAL A 1 138 ? -5.894 9.254 4.244 1.00 91.81 138 VAL A N 1
ATOM 1026 C CA . VAL A 1 138 ? -7.351 9.438 4.339 1.00 91.81 138 VAL A CA 1
ATOM 1027 C C . VAL A 1 138 ? -7.977 8.404 5.276 1.00 91.81 138 VAL A C 1
ATOM 1029 O O . VAL A 1 138 ? -8.802 8.745 6.121 1.00 91.81 138 VAL A O 1
ATOM 1032 N N . MET A 1 139 ? -7.557 7.136 5.191 1.00 89.38 139 MET A N 1
ATOM 1033 C CA . MET A 1 139 ? -8.037 6.100 6.110 1.00 89.38 139 MET A CA 1
ATOM 1034 C C . MET A 1 139 ? -7.637 6.382 7.565 1.00 89.38 139 MET A C 1
ATOM 1036 O O . MET A 1 139 ? -8.460 6.217 8.464 1.00 89.38 139 MET A O 1
ATOM 1040 N N . ILE A 1 140 ? -6.394 6.810 7.818 1.00 90.50 140 ILE A N 1
ATOM 1041 C CA . ILE A 1 140 ? -5.937 7.179 9.170 1.00 90.50 140 ILE A CA 1
ATOM 1042 C C . ILE A 1 140 ? -6.757 8.353 9.713 1.00 90.50 140 ILE A C 1
ATOM 1044 O O . ILE A 1 140 ? -7.191 8.304 10.865 1.00 90.50 140 ILE A O 1
ATOM 1048 N N . GLU A 1 141 ? -6.967 9.394 8.909 1.00 89.38 141 GLU A N 1
ATOM 1049 C CA . GLU A 1 141 ? -7.731 10.586 9.287 1.00 89.38 141 GLU A CA 1
ATOM 1050 C C . GLU A 1 141 ? -9.186 10.230 9.599 1.00 89.38 141 GLU A C 1
ATOM 1052 O O . GLU A 1 141 ? -9.651 10.515 10.702 1.00 89.38 141 GLU A O 1
ATOM 1057 N N . GLY A 1 142 ? -9.861 9.488 8.717 1.00 85.62 142 GLY A N 1
ATOM 1058 C CA . GLY A 1 142 ? -11.246 9.063 8.937 1.00 85.62 142 GLY A CA 1
ATOM 1059 C C . GLY A 1 142 ? -11.427 8.206 10.198 1.00 85.62 142 GLY A C 1
ATOM 1060 O O . GLY A 1 142 ? -12.396 8.376 10.938 1.00 85.62 142 GLY A O 1
ATOM 1061 N N . ILE A 1 143 ? -10.470 7.323 10.508 1.00 83.56 143 ILE A N 1
ATOM 1062 C CA . ILE A 1 143 ? -10.483 6.545 11.760 1.00 83.56 143 ILE A CA 1
ATOM 1063 C C . ILE A 1 143 ? -10.236 7.453 12.975 1.00 83.56 143 ILE A C 1
ATOM 1065 O O . ILE A 1 143 ? -10.884 7.296 14.013 1.00 83.56 143 ILE A O 1
ATOM 1069 N N . SER A 1 144 ? -9.317 8.414 12.853 1.00 84.12 144 SER A N 1
ATOM 1070 C CA . SER A 1 144 ? -9.009 9.374 13.919 1.00 84.12 144 SER A CA 1
ATOM 1071 C C . SER A 1 144 ? -10.209 10.255 14.253 1.00 84.12 144 SER A C 1
ATOM 1073 O O . SER A 1 144 ? -10.446 10.536 15.424 1.00 84.12 144 SER A O 1
ATOM 1075 N N . GLU A 1 145 ? -10.992 10.668 13.260 1.00 83.94 145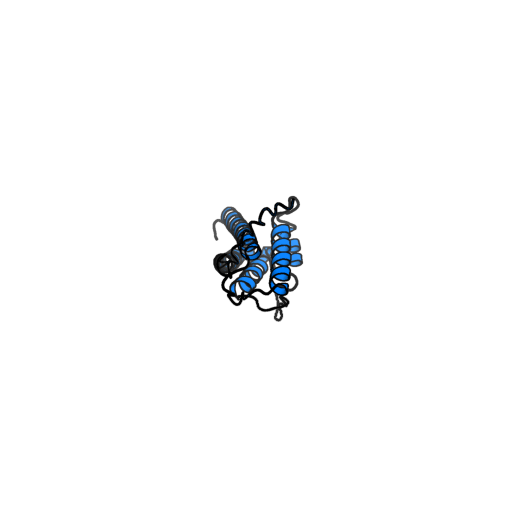 GLU A N 1
ATOM 1076 C CA . GLU A 1 145 ? -12.217 11.444 13.473 1.00 83.94 145 GLU A CA 1
ATOM 1077 C C . GLU A 1 145 ? -13.310 10.616 14.160 1.00 83.94 145 GLU A C 1
ATOM 1079 O O . GLU A 1 145 ? -13.993 11.118 15.057 1.00 83.94 145 GLU A O 1
ATOM 1084 N N . ALA A 1 146 ? -13.434 9.337 13.794 1.00 79.06 146 ALA A N 1
ATOM 1085 C CA . ALA A 1 146 ? -14.459 8.441 14.319 1.00 79.06 146 ALA A CA 1
ATOM 1086 C C . ALA A 1 146 ? -14.210 7.973 15.771 1.00 79.06 146 ALA A C 1
ATOM 1088 O O . ALA A 1 146 ? -15.174 7.821 16.522 1.00 79.06 146 ALA A O 1
ATOM 1089 N N . ASP A 1 147 ? -12.953 7.760 16.189 1.00 71.00 147 ASP A N 1
ATOM 1090 C CA . ASP A 1 147 ? -12.610 7.215 17.526 1.00 71.00 147 ASP A CA 1
ATOM 1091 C C . ASP A 1 147 ? -11.609 8.072 18.334 1.00 71.00 147 ASP A C 1
ATOM 1093 O O . ASP A 1 147 ? -11.118 7.654 19.388 1.00 71.00 147 ASP A O 1
ATOM 1097 N N . ARG A 1 148 ? -11.235 9.267 17.845 1.00 63.12 148 ARG A N 1
ATOM 1098 C CA . ARG A 1 148 ? -10.232 10.180 18.451 1.00 63.12 148 ARG A CA 1
ATOM 1099 C C . ARG A 1 148 ? -8.901 9.519 18.836 1.00 63.12 148 ARG A C 1
ATOM 1101 O O . ARG A 1 148 ? -8.192 10.023 19.707 1.00 63.12 148 ARG A O 1
ATOM 1108 N N . SER A 1 149 ? -8.573 8.368 18.249 1.00 64.50 149 SER A N 1
ATOM 1109 C CA . SER A 1 149 ? -7.395 7.597 18.645 1.00 64.50 149 SER A CA 1
ATOM 1110 C C . SER A 1 149 ? -6.853 6.697 17.535 1.00 64.50 149 SER A C 1
ATOM 1112 O O . SER A 1 149 ? -6.781 5.475 17.669 1.00 64.50 149 SER A O 1
ATOM 1114 N N . CYS A 1 150 ? -6.373 7.337 16.469 1.00 68.75 150 CYS A N 1
ATOM 1115 C CA . CYS A 1 150 ? -5.039 7.006 15.972 1.00 68.75 150 CYS A CA 1
ATOM 1116 C C . CYS A 1 150 ? -4.025 8.002 16.578 1.00 68.75 150 CYS A C 1
ATOM 1118 O O . CYS A 1 150 ? -2.819 7.675 16.513 1.00 68.75 150 CYS A O 1
#

Mean predicted aligned error: 9.36 Å

Secondary structure (DSSP, 8-state):
----------------------S--HHHHHHHHHHHHHHHHHHSSTT--TTTHHHHHHHHTTTTSSS----SS---HHHHHHHHHHHHHHTTHHHHHHTTHHHHHHHHHHHHHTT--TTTS-HHHHHHHHHHHHHHHHHHHHHHHHHS--